Protein AF-A0A4Y9Q1I5-F1 (afdb_monomer_lite)

Sequence (150 aa):
MNIRKLAAGFIAMASVLVGGVVVAPPASAATVVRVLSSNSNINFNNPLATCSAPAGFTCTISKSYAATRTINVAFGVSRSFVSAQLGISSATTRSVTVSCSKVMPPNRSRLVAYPAGRQIFYTITSNGQTSGTLMAFEPEPASVACFLYA

Secondary structure (DSSP, 8-state):
-----------------------PPP-PPPPEEEEEEEEEEE-TTS--EEEE--TT-EEEEEEEEEEEPEE---TT--HHHHHHHTTS---SEEEEEEEEEEEPPTT--EEEEEEEEEEEEEEEEETTEE---EEEEEEEEEEEEEEEE-

Radius of gyration: 32.95 Å; chains: 1; bounding box: 47×34×131 Å

Structure (mmCIF, N/CA/C/O backbone):
data_AF-A0A4Y9Q1I5-F1
#
_entry.id   AF-A0A4Y9Q1I5-F1
#
loop_
_atom_site.group_PDB
_atom_site.id
_atom_site.type_symbol
_atom_site.label_atom_id
_atom_site.label_alt_id
_atom_site.label_comp_id
_atom_site.label_asym_id
_atom_site.label_entity_id
_atom_site.label_seq_id
_atom_site.pdbx_PDB_ins_code
_atom_site.Cartn_x
_atom_site.Cartn_y
_atom_site.Cartn_z
_atom_site.occupancy
_atom_site.B_iso_or_equiv
_atom_site.auth_seq_id
_atom_site.auth_comp_id
_atom_site.auth_asym_id
_atom_site.auth_atom_id
_atom_site.pdbx_PDB_model_num
ATOM 1 N N . MET A 1 1 ? -19.403 -22.066 102.709 1.00 35.66 1 MET A N 1
ATOM 2 C CA . MET A 1 1 ? -18.064 -22.684 102.653 1.00 35.66 1 MET A CA 1
ATOM 3 C C . MET A 1 1 ? -17.679 -22.850 101.182 1.00 35.66 1 MET A C 1
ATOM 5 O O . MET A 1 1 ? -18.295 -23.663 100.519 1.00 35.66 1 MET A O 1
ATOM 9 N N . ASN A 1 2 ? -16.750 -21.997 100.714 1.00 32.47 2 ASN A N 1
ATOM 10 C CA . ASN A 1 2 ? -15.808 -22.113 99.571 1.00 32.47 2 ASN A CA 1
ATOM 11 C C . ASN A 1 2 ? -16.352 -22.356 98.126 1.00 32.47 2 ASN A C 1
ATOM 13 O O . ASN A 1 2 ? -16.996 -23.362 97.886 1.00 32.47 2 ASN A O 1
ATOM 17 N N . ILE A 1 3 ? -16.244 -21.414 97.153 1.00 43.47 3 ILE A N 1
ATOM 18 C CA . ILE A 1 3 ? -15.065 -21.021 96.300 1.00 43.47 3 ILE A CA 1
ATOM 19 C C . ILE A 1 3 ? -14.731 -22.141 95.270 1.00 43.47 3 ILE A C 1
ATOM 21 O O . ILE A 1 3 ? -14.543 -23.261 95.708 1.00 43.47 3 ILE A O 1
ATOM 25 N N . ARG A 1 4 ? -14.567 -21.997 93.932 1.00 41.34 4 ARG A N 1
ATOM 26 C CA . ARG A 1 4 ? -14.409 -20.897 92.942 1.00 41.34 4 ARG A CA 1
ATOM 27 C C . ARG A 1 4 ? -14.557 -21.442 91.489 1.00 41.34 4 ARG A C 1
ATOM 29 O O . ARG A 1 4 ? -14.119 -22.549 91.221 1.00 41.34 4 ARG A O 1
ATOM 36 N N . LYS A 1 5 ? -15.058 -20.575 90.589 1.00 42.97 5 LYS A N 1
ATOM 37 C CA . LYS A 1 5 ? -14.653 -20.236 89.190 1.00 42.97 5 LYS A CA 1
ATOM 38 C C . LYS A 1 5 ? -14.069 -21.311 88.236 1.00 42.97 5 LYS A C 1
ATOM 40 O O . LYS A 1 5 ? -12.993 -21.822 88.510 1.00 42.97 5 LYS A O 1
ATOM 45 N N . LEU A 1 6 ? -14.580 -21.369 86.993 1.00 43.62 6 LEU A N 1
ATOM 46 C CA . LEU A 1 6 ? -13.999 -20.695 85.801 1.00 43.62 6 LEU A CA 1
ATOM 47 C C . LEU A 1 6 ? -14.889 -20.859 84.550 1.00 43.62 6 LEU A C 1
ATOM 49 O O . LEU A 1 6 ? -15.563 -21.866 84.377 1.00 43.62 6 LEU A O 1
ATOM 53 N N . ALA A 1 7 ? -14.888 -19.823 83.711 1.00 45.94 7 ALA A N 1
ATOM 54 C CA . ALA A 1 7 ? -15.701 -19.635 82.513 1.00 45.94 7 ALA A CA 1
ATOM 55 C C . ALA A 1 7 ? -14.835 -19.627 81.242 1.00 45.94 7 ALA A C 1
ATOM 57 O O . ALA A 1 7 ? -13.687 -19.197 81.305 1.00 45.94 7 ALA A O 1
ATOM 58 N N . ALA A 1 8 ? -15.424 -20.022 80.110 1.00 42.19 8 ALA A N 1
ATOM 59 C CA . ALA A 1 8 ? -15.148 -19.601 78.724 1.00 42.19 8 ALA A CA 1
ATOM 60 C C . ALA A 1 8 ? -16.160 -20.385 77.857 1.00 42.19 8 ALA A C 1
ATOM 62 O O . ALA A 1 8 ? -16.237 -21.596 77.993 1.00 42.19 8 ALA A O 1
ATOM 63 N N . GLY A 1 9 ? -17.064 -19.827 77.055 1.00 36.81 9 GLY A N 1
ATOM 64 C CA . GLY A 1 9 ? -17.007 -18.635 76.220 1.00 36.81 9 GLY A CA 1
ATOM 65 C C . GLY A 1 9 ? -17.084 -19.111 74.765 1.00 36.81 9 GLY A C 1
ATOM 66 O O . GLY A 1 9 ? -16.199 -19.846 74.359 1.00 36.81 9 GLY A O 1
ATOM 67 N N . PHE A 1 10 ? -18.148 -18.774 74.026 1.00 38.12 10 PHE A N 1
ATOM 68 C CA . PHE A 1 10 ? -18.110 -18.252 72.648 1.00 38.12 10 PHE A CA 1
ATOM 69 C C . PHE A 1 10 ? -19.535 -18.059 72.098 1.00 38.12 10 PHE A C 1
ATOM 71 O O . PHE A 1 10 ? -20.370 -18.959 72.105 1.00 38.12 10 PHE A O 1
ATOM 78 N N . ILE A 1 11 ? -19.788 -16.829 71.657 1.00 48.28 11 ILE A N 1
ATOM 79 C CA . ILE A 1 11 ? -21.019 -16.302 71.066 1.00 48.28 11 ILE A CA 1
ATOM 80 C C . ILE A 1 11 ? -21.037 -16.695 69.583 1.00 48.28 11 ILE A C 1
ATOM 82 O O . ILE A 1 11 ? -20.083 -16.383 68.873 1.00 48.28 11 ILE A O 1
ATOM 86 N N . ALA A 1 12 ? -22.109 -17.326 69.098 1.00 43.34 12 ALA A N 1
ATOM 87 C CA . ALA A 1 12 ? -22.346 -17.489 67.663 1.00 43.34 12 ALA A CA 1
ATOM 88 C C . ALA A 1 12 ? -23.353 -16.431 67.190 1.00 43.34 12 ALA A C 1
ATOM 90 O O . ALA A 1 12 ? -24.503 -16.395 67.625 1.00 43.34 12 ALA A O 1
ATOM 91 N N . MET A 1 13 ? -22.850 -15.533 66.345 1.00 43.03 13 MET A N 1
ATOM 92 C CA . MET A 1 13 ? -23.523 -14.362 65.795 1.00 43.03 13 MET A CA 1
ATOM 93 C C . MET A 1 13 ? -24.628 -14.710 64.791 1.00 43.03 13 MET A C 1
ATOM 95 O O . MET A 1 13 ? -24.510 -15.635 63.987 1.00 43.03 13 MET A O 1
ATOM 99 N N . ALA A 1 14 ? -25.661 -13.869 64.794 1.00 47.94 14 ALA A N 1
ATOM 100 C CA . ALA A 1 14 ? -26.652 -13.733 63.737 1.00 47.94 14 ALA A CA 1
ATOM 101 C C . ALA A 1 14 ? -25.992 -13.385 62.390 1.00 47.94 14 ALA A C 1
ATOM 103 O O . ALA A 1 14 ? -25.153 -12.489 62.321 1.00 47.94 14 ALA A O 1
ATOM 104 N N . SER A 1 15 ? -26.408 -14.053 61.313 1.00 43.50 15 SER A N 1
ATOM 105 C CA . SER A 1 15 ? -26.045 -13.684 59.940 1.00 43.50 15 SER A CA 1
ATOM 106 C C . SER A 1 15 ? -27.259 -13.071 59.247 1.00 43.50 15 SER A C 1
ATOM 108 O O . SER A 1 15 ? -28.218 -13.761 58.910 1.00 43.50 15 SER A O 1
ATOM 110 N N . VAL A 1 16 ? -27.218 -11.750 59.086 1.00 45.97 16 VAL A N 1
ATOM 111 C CA . VAL A 1 16 ? -28.155 -10.954 58.288 1.00 45.97 16 VAL A CA 1
ATOM 112 C C . VAL A 1 16 ? -27.847 -11.193 56.808 1.00 45.97 16 VAL A C 1
ATOM 114 O O . VAL A 1 16 ? -26.727 -10.961 56.358 1.00 45.97 16 VAL A O 1
ATOM 117 N N . LEU A 1 17 ? -28.843 -11.651 56.049 1.00 44.62 17 LEU A N 1
ATOM 118 C CA . LEU A 1 17 ? -28.807 -11.720 54.587 1.00 44.62 17 LEU A CA 1
ATOM 119 C C . LEU A 1 17 ? -28.827 -10.294 54.016 1.00 44.62 17 LEU A C 1
ATOM 121 O O . LEU A 1 17 ? -29.887 -9.713 53.793 1.00 44.62 17 LEU A O 1
ATOM 125 N N . VAL A 1 18 ? -27.647 -9.719 53.791 1.00 49.28 18 VAL A N 1
ATOM 126 C CA . VAL A 1 18 ? -27.493 -8.519 52.964 1.00 49.28 18 VAL A CA 1
ATOM 127 C C . VAL A 1 18 ? -27.523 -8.973 51.506 1.00 49.28 18 VAL A C 1
ATOM 129 O O . VAL A 1 18 ? -26.563 -9.558 51.006 1.00 49.28 18 VAL A O 1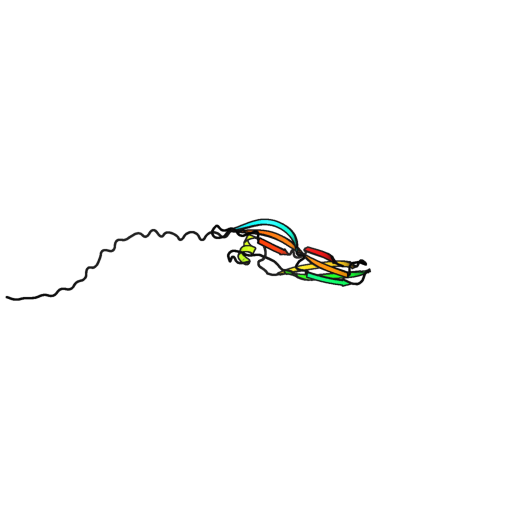
ATOM 132 N N . GLY A 1 19 ? -28.650 -8.735 50.833 1.00 44.97 19 GLY A N 1
ATOM 133 C CA . GLY A 1 19 ? -28.763 -8.857 49.382 1.00 44.97 19 GLY A CA 1
ATOM 134 C C . GLY A 1 19 ? -27.810 -7.870 48.715 1.00 44.97 19 GLY A C 1
ATOM 135 O O . GLY A 1 19 ? -28.103 -6.680 48.620 1.00 44.97 19 GLY A O 1
ATOM 136 N N . GLY A 1 20 ? -26.643 -8.360 48.300 1.00 49.00 20 GLY A N 1
ATOM 137 C CA . GLY A 1 20 ? -25.674 -7.584 47.544 1.00 49.00 20 GLY A CA 1
ATOM 138 C C . GLY A 1 20 ? -26.269 -7.172 46.203 1.00 49.00 20 GLY A C 1
ATOM 139 O O . GLY A 1 20 ? -26.587 -8.017 45.368 1.00 49.00 20 GLY A O 1
ATOM 140 N N . VAL A 1 21 ? -26.402 -5.866 45.985 1.00 48.00 21 VAL A N 1
ATOM 141 C CA . VAL A 1 21 ? -26.557 -5.314 44.640 1.00 48.00 21 VAL A CA 1
ATOM 142 C C . VAL A 1 21 ? -25.261 -5.632 43.903 1.00 48.00 21 VAL A C 1
ATOM 144 O O . VAL A 1 21 ? -24.207 -5.077 44.212 1.00 48.00 21 VAL A O 1
ATOM 147 N N . VAL A 1 22 ? -25.320 -6.566 42.958 1.00 53.91 22 VAL A N 1
ATOM 148 C CA . VAL A 1 22 ? -24.216 -6.829 42.037 1.00 53.91 22 VAL A CA 1
ATOM 149 C C . VAL A 1 22 ? -24.148 -5.626 41.102 1.00 53.91 22 VAL A C 1
ATOM 151 O O . VAL A 1 22 ? -24.875 -5.549 40.115 1.00 53.91 22 VAL A O 1
ATOM 154 N N . VAL A 1 23 ? -23.336 -4.628 41.451 1.00 55.84 23 VAL A N 1
ATOM 155 C CA . VAL A 1 23 ? -23.049 -3.513 40.548 1.00 55.84 23 VAL A CA 1
ATOM 156 C C . VAL A 1 23 ? -22.243 -4.106 39.398 1.00 55.84 23 VAL A C 1
ATOM 158 O O . VAL A 1 23 ? -21.093 -4.506 39.581 1.00 55.84 23 VAL A O 1
ATOM 161 N N . ALA A 1 24 ? -22.874 -4.247 38.231 1.00 55.22 24 ALA A N 1
ATOM 162 C CA . ALA A 1 24 ? -22.184 -4.671 37.024 1.00 55.22 24 ALA A CA 1
ATOM 163 C C . ALA A 1 24 ? -20.984 -3.732 36.791 1.00 55.22 24 ALA A C 1
ATOM 165 O O . ALA A 1 24 ? -21.145 -2.512 36.911 1.00 55.22 24 ALA A O 1
ATOM 166 N N . PRO A 1 25 ? -19.783 -4.260 36.496 1.00 54.75 25 PRO A N 1
ATOM 167 C CA . PRO A 1 25 ? -18.638 -3.415 36.188 1.00 54.75 25 PRO A CA 1
ATOM 168 C C . PRO A 1 25 ? -18.983 -2.480 35.016 1.00 54.75 25 PRO A C 1
ATOM 170 O O . PRO A 1 25 ? -19.733 -2.887 34.120 1.00 54.75 25 PRO A O 1
ATOM 173 N N . PRO A 1 26 ? -18.478 -1.230 35.012 1.00 56.31 26 PRO A N 1
ATOM 174 C CA . PRO A 1 26 ? -18.766 -0.282 33.946 1.00 56.31 26 PRO A CA 1
ATOM 175 C C . PRO A 1 26 ? -18.386 -0.912 32.608 1.00 56.31 26 PRO A C 1
ATOM 177 O O . PRO A 1 26 ? -17.300 -1.480 32.477 1.00 56.31 26 PRO A O 1
ATOM 180 N N . ALA A 1 27 ? -19.303 -0.834 31.640 1.00 58.31 27 ALA A N 1
ATOM 181 C CA . ALA A 1 27 ? -19.065 -1.275 30.276 1.00 58.31 27 ALA A CA 1
ATOM 182 C C . ALA A 1 27 ? -17.701 -0.739 29.826 1.00 58.31 27 ALA A C 1
ATOM 184 O O . ALA A 1 27 ? -17.474 0.473 29.837 1.00 58.31 27 ALA A O 1
ATOM 185 N N . SER A 1 28 ? -16.782 -1.649 29.497 1.00 56.53 28 SER A N 1
ATOM 186 C CA . SER A 1 28 ? -15.491 -1.306 28.915 1.00 56.53 28 SER A CA 1
ATOM 187 C C . SER A 1 28 ? -15.746 -0.334 27.771 1.00 56.53 28 SER A C 1
ATOM 189 O O . SER A 1 28 ? -16.562 -0.611 26.889 1.00 56.53 28 SER A O 1
ATOM 191 N N . ALA A 1 29 ? -15.135 0.850 27.831 1.00 64.25 29 ALA A N 1
ATOM 192 C CA . ALA A 1 29 ? -15.473 1.900 26.889 1.00 64.25 29 ALA A CA 1
ATOM 193 C C . ALA A 1 29 ? -15.244 1.385 25.463 1.00 64.25 29 ALA A C 1
ATOM 195 O O . ALA A 1 29 ? -14.157 0.912 25.118 1.00 64.25 29 ALA A O 1
ATOM 196 N N . ALA A 1 30 ? -16.300 1.430 24.655 1.00 78.50 30 ALA A N 1
ATOM 197 C CA . ALA A 1 30 ? -16.286 0.855 23.323 1.00 78.50 30 ALA A CA 1
ATOM 198 C C . ALA A 1 30 ? -15.156 1.473 22.487 1.00 78.50 30 ALA A C 1
ATOM 200 O O . ALA A 1 30 ? -14.982 2.693 22.463 1.00 78.50 30 ALA A O 1
ATOM 201 N N . THR A 1 31 ? -14.389 0.626 21.794 1.00 88.75 31 THR A N 1
ATOM 202 C CA . THR A 1 31 ? -13.437 1.100 20.787 1.00 88.75 31 THR A CA 1
ATOM 203 C C . THR A 1 31 ? -14.156 1.221 19.450 1.00 88.75 31 THR A C 1
ATOM 205 O O . THR A 1 31 ? -14.691 0.238 18.942 1.00 88.75 31 THR A O 1
ATOM 208 N N . VAL A 1 32 ? -14.168 2.423 18.882 1.00 90.75 32 VAL A N 1
ATOM 209 C CA . VAL A 1 32 ? -14.873 2.745 17.637 1.00 90.75 32 VAL A CA 1
ATOM 210 C C . VAL A 1 32 ? -13.867 3.192 16.586 1.00 90.75 32 VAL A C 1
ATOM 212 O O . VAL A 1 32 ? -12.976 3.989 16.872 1.00 90.75 32 VAL A O 1
ATOM 215 N N . VAL A 1 33 ? -14.017 2.699 15.358 1.00 95.69 33 VAL A N 1
ATOM 216 C CA . VAL A 1 33 ? -13.252 3.163 14.195 1.00 95.69 33 VAL A CA 1
ATOM 217 C C . VAL A 1 33 ? -14.182 3.982 13.314 1.00 95.69 33 VAL A C 1
ATOM 219 O O . VAL A 1 33 ? -15.228 3.491 12.894 1.00 95.69 33 VAL A O 1
ATOM 222 N N . ARG A 1 34 ? -13.810 5.229 13.020 1.00 96.06 34 ARG A N 1
ATOM 223 C CA . ARG A 1 34 ? -14.600 6.120 12.166 1.00 96.06 34 ARG A CA 1
ATOM 224 C C . ARG A 1 34 ? -13.838 6.442 10.893 1.00 96.06 34 ARG A C 1
ATOM 226 O O . ARG A 1 34 ? -12.804 7.104 10.940 1.00 96.06 34 ARG A O 1
ATOM 233 N N . VAL A 1 35 ? -14.376 6.023 9.751 1.00 97.00 35 VAL A N 1
ATOM 234 C CA . VAL A 1 35 ? -13.844 6.407 8.438 1.00 97.00 35 VAL A CA 1
ATOM 235 C C . VAL A 1 35 ? -14.113 7.893 8.202 1.00 97.00 35 VAL A C 1
ATOM 237 O O . VAL A 1 35 ? -15.231 8.370 8.385 1.00 97.00 35 VAL A O 1
ATOM 240 N N . LEU A 1 36 ? -13.072 8.626 7.816 1.00 96.88 36 LEU A N 1
ATOM 241 C CA . LEU A 1 36 ? -13.160 10.031 7.424 1.00 96.88 36 LEU A CA 1
ATOM 242 C C . LEU A 1 36 ? -13.301 10.160 5.910 1.00 96.88 36 LEU A C 1
ATOM 244 O O . LEU A 1 36 ? -14.152 10.895 5.423 1.00 96.88 36 LEU A O 1
ATOM 248 N N . SER A 1 37 ? -12.457 9.444 5.169 1.00 96.44 37 SER A N 1
ATOM 249 C CA . SER A 1 37 ? -12.483 9.425 3.712 1.00 96.44 37 SER A CA 1
ATOM 250 C C . SER A 1 37 ? -11.841 8.154 3.172 1.00 96.44 37 SER A C 1
ATOM 252 O O . SER A 1 37 ? -11.029 7.500 3.835 1.00 96.44 37 SER A O 1
ATOM 254 N N . SER A 1 38 ? -12.213 7.800 1.948 1.00 96.50 38 SER A N 1
ATOM 255 C CA . SER A 1 38 ? -11.630 6.681 1.228 1.00 96.50 38 SER A CA 1
ATOM 256 C C . SER A 1 38 ? -11.513 7.039 -0.243 1.00 96.50 38 SER A C 1
ATOM 258 O O . SER A 1 38 ? -12.510 7.388 -0.865 1.00 96.50 38 SER A O 1
ATOM 260 N N . ASN A 1 39 ? -10.296 6.978 -0.779 1.00 95.94 39 ASN A N 1
ATOM 261 C CA . ASN A 1 39 ? -10.001 7.380 -2.150 1.00 95.94 39 ASN A CA 1
ATOM 262 C C . ASN A 1 39 ? -9.032 6.394 -2.800 1.00 95.94 39 ASN A C 1
ATOM 264 O O . ASN A 1 39 ? -8.207 5.781 -2.119 1.00 95.94 39 ASN A O 1
ATOM 268 N N . SER A 1 40 ? -9.087 6.285 -4.123 1.00 95.00 40 SER A N 1
ATOM 269 C CA . SER A 1 40 ? -8.049 5.591 -4.882 1.00 95.00 40 SER A CA 1
ATOM 270 C C . SER A 1 40 ? -6.753 6.401 -4.842 1.00 95.00 40 SER A C 1
ATOM 272 O O . SER A 1 40 ? -6.769 7.607 -5.082 1.00 95.00 40 SER A O 1
ATOM 274 N N . ASN A 1 41 ? -5.629 5.757 -4.531 1.00 96.31 41 ASN A N 1
ATOM 275 C CA . ASN A 1 41 ? -4.315 6.392 -4.525 1.00 96.31 41 ASN A CA 1
ATOM 276 C C . ASN A 1 41 ? -3.218 5.440 -5.023 1.00 96.31 41 ASN A C 1
ATOM 278 O O . ASN A 1 41 ? -3.372 4.217 -5.024 1.00 96.31 41 AS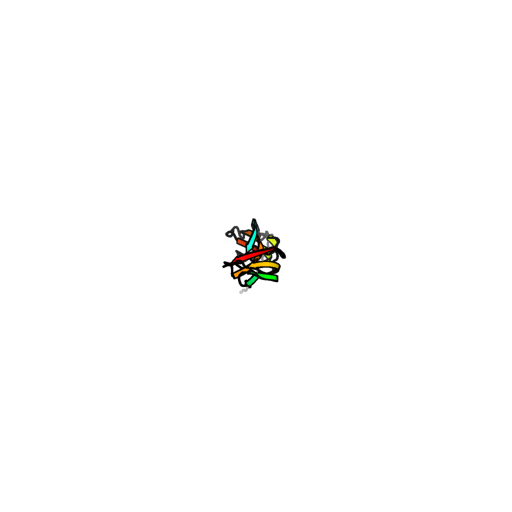N A O 1
ATOM 282 N N . ILE A 1 42 ? -2.089 6.024 -5.418 1.00 95.94 42 ILE A N 1
ATOM 283 C CA . ILE A 1 42 ? -0.863 5.335 -5.807 1.00 95.94 42 ILE A CA 1
ATOM 284 C C . ILE A 1 42 ? 0.138 5.457 -4.659 1.00 95.94 42 ILE A C 1
ATOM 286 O O . ILE A 1 42 ? 0.429 6.553 -4.180 1.00 95.94 42 ILE A O 1
ATOM 290 N N . ASN A 1 43 ? 0.705 4.333 -4.229 1.00 94.31 43 ASN A N 1
ATOM 291 C CA . ASN A 1 43 ? 1.717 4.331 -3.180 1.00 94.31 43 ASN A CA 1
ATOM 292 C C . ASN A 1 43 ? 3.122 4.454 -3.788 1.00 94.31 43 ASN A C 1
ATOM 294 O O . ASN A 1 43 ? 3.826 3.465 -3.991 1.00 94.31 43 ASN A O 1
ATOM 298 N N . PHE A 1 44 ? 3.535 5.696 -4.048 1.00 93.62 44 PHE A N 1
ATOM 299 C CA . PHE A 1 44 ? 4.856 6.027 -4.598 1.00 93.62 44 PHE A CA 1
ATOM 300 C C . PHE A 1 44 ? 6.037 5.661 -3.684 1.00 93.62 44 PHE A C 1
ATOM 302 O O . PHE A 1 44 ? 7.176 5.612 -4.141 1.00 93.62 44 PHE A O 1
ATOM 309 N N . ASN A 1 45 ? 5.783 5.374 -2.405 1.00 92.94 45 ASN A N 1
ATOM 310 C CA . ASN A 1 45 ? 6.827 5.006 -1.448 1.00 92.94 45 ASN A CA 1
ATOM 311 C C . ASN A 1 45 ? 7.192 3.515 -1.507 1.00 92.94 45 ASN A C 1
ATOM 313 O O . ASN A 1 45 ? 8.162 3.102 -0.882 1.00 92.94 45 ASN A O 1
ATOM 317 N N . ASN A 1 46 ? 6.417 2.698 -2.228 1.00 91.94 46 ASN A N 1
ATOM 318 C CA . ASN A 1 46 ? 6.615 1.252 -2.306 1.00 91.94 46 ASN A CA 1
ATOM 319 C C . ASN A 1 46 ? 6.623 0.796 -3.774 1.00 91.94 46 ASN A C 1
ATOM 321 O O . ASN A 1 46 ? 5.620 0.257 -4.240 1.00 91.94 46 ASN A O 1
ATOM 325 N N . PRO A 1 47 ? 7.711 1.032 -4.532 1.00 93.62 47 PRO A N 1
ATOM 326 C CA . PRO A 1 47 ? 7.819 0.528 -5.898 1.00 93.62 47 PRO A CA 1
ATOM 327 C C . PRO A 1 47 ? 7.754 -1.006 -5.911 1.00 93.62 47 PRO A C 1
ATOM 329 O O . PRO A 1 47 ? 8.428 -1.668 -5.127 1.00 93.62 47 PRO A O 1
ATOM 332 N N . LEU A 1 48 ? 6.948 -1.571 -6.812 1.00 93.62 48 LEU A N 1
ATOM 333 C CA . LEU A 1 48 ? 6.830 -3.023 -7.002 1.00 93.62 48 LEU A CA 1
ATOM 334 C C . LEU A 1 48 ? 7.984 -3.568 -7.832 1.00 93.62 48 LEU A C 1
ATOM 336 O O . LEU A 1 48 ? 8.518 -4.639 -7.558 1.00 93.62 48 LEU A O 1
ATOM 340 N N . ALA A 1 49 ? 8.319 -2.839 -8.892 1.00 93.56 49 ALA A N 1
ATOM 341 C CA . ALA A 1 49 ? 9.294 -3.260 -9.872 1.00 93.56 49 ALA A CA 1
ATOM 342 C C . ALA A 1 49 ? 9.813 -2.068 -10.659 1.00 93.56 49 ALA A C 1
ATOM 344 O O . ALA A 1 49 ? 9.137 -1.050 -10.825 1.00 93.56 49 ALA A O 1
ATOM 345 N N . THR A 1 50 ? 11.003 -2.262 -11.198 1.00 93.94 50 THR A N 1
ATOM 346 C CA . THR A 1 50 ? 11.724 -1.275 -11.978 1.00 93.94 50 THR A CA 1
ATOM 347 C C . THR A 1 50 ? 12.315 -1.971 -13.189 1.00 93.94 50 THR A C 1
ATOM 349 O O . THR A 1 50 ? 12.810 -3.092 -13.083 1.00 93.94 50 THR A O 1
ATOM 352 N N . CYS A 1 51 ? 12.292 -1.304 -14.332 1.00 92.75 51 CYS A N 1
ATOM 353 C CA . CYS A 1 51 ? 13.018 -1.724 -15.516 1.00 92.75 51 CYS A CA 1
ATOM 354 C C . CYS A 1 51 ? 13.712 -0.502 -16.127 1.00 92.75 51 CYS A C 1
ATOM 356 O O . CYS A 1 51 ? 13.187 0.610 -16.069 1.00 92.75 51 CYS A O 1
ATOM 358 N N . SER A 1 52 ? 14.902 -0.707 -16.683 1.00 92.69 52 SER A N 1
ATOM 359 C CA . SER A 1 52 ? 15.705 0.345 -17.303 1.00 92.69 52 SER A CA 1
ATOM 360 C C . SER A 1 52 ? 16.150 -0.102 -18.686 1.00 92.69 52 SER A C 1
ATOM 362 O O . SER A 1 52 ? 16.505 -1.267 -18.867 1.00 92.69 52 SER A O 1
ATOM 364 N N . ALA A 1 53 ? 16.137 0.810 -19.653 1.00 91.19 53 ALA A N 1
ATOM 365 C CA . ALA A 1 53 ? 16.607 0.542 -21.007 1.00 91.19 53 ALA A CA 1
ATOM 366 C C . ALA A 1 53 ? 17.101 1.837 -21.682 1.00 91.19 53 ALA A C 1
ATOM 368 O O . ALA A 1 53 ? 16.678 2.925 -21.280 1.00 91.19 53 ALA A O 1
ATOM 369 N N . PRO A 1 54 ? 17.982 1.752 -22.698 1.00 90.62 54 PRO A N 1
ATOM 370 C CA . PRO A 1 54 ? 18.382 2.917 -23.482 1.00 90.62 54 PRO A CA 1
ATOM 371 C C . PRO A 1 54 ? 17.206 3.513 -24.264 1.00 90.62 54 PRO A C 1
ATOM 373 O O . PRO A 1 54 ? 16.192 2.852 -24.503 1.00 90.62 54 PRO A O 1
ATOM 376 N N . ALA A 1 55 ? 17.367 4.754 -24.721 1.00 92.38 55 ALA A N 1
ATOM 377 C CA . ALA A 1 55 ? 16.385 5.418 -25.570 1.00 92.38 55 ALA A CA 1
ATOM 378 C C . ALA A 1 55 ? 16.067 4.587 -26.826 1.00 92.38 55 ALA A C 1
ATOM 380 O O . ALA A 1 55 ? 16.963 4.039 -27.465 1.00 92.38 55 ALA A O 1
ATOM 381 N N . GLY A 1 56 ? 14.783 4.491 -27.172 1.00 89.94 56 GLY A N 1
ATOM 382 C CA . GLY A 1 56 ? 14.296 3.702 -28.307 1.00 89.94 56 GLY A CA 1
ATOM 383 C C . GLY A 1 56 ? 14.043 2.221 -28.001 1.00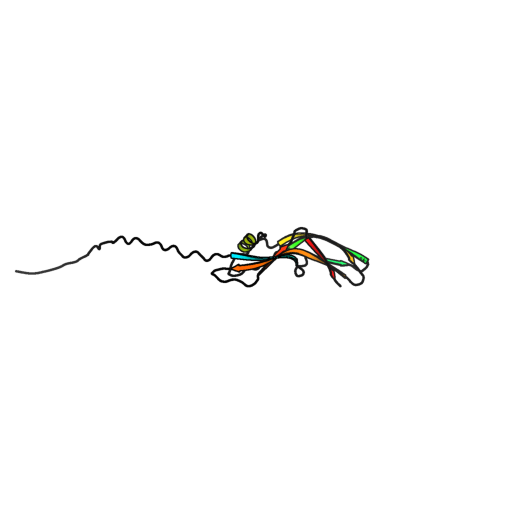 89.94 56 GLY A C 1
ATOM 384 O O . GLY A 1 56 ? 13.383 1.554 -28.794 1.00 89.94 56 GLY A O 1
ATOM 385 N N . PHE A 1 57 ? 14.478 1.705 -26.847 1.00 93.25 57 PHE A N 1
ATOM 386 C CA . PHE A 1 57 ? 14.191 0.328 -26.436 1.00 93.25 57 PHE A CA 1
ATOM 387 C C . PHE A 1 57 ? 12.881 0.231 -25.651 1.00 93.25 57 PHE A C 1
ATOM 389 O O . PHE A 1 57 ? 12.485 1.152 -24.933 1.00 93.25 57 PHE A O 1
ATOM 396 N N . THR A 1 58 ? 12.210 -0.916 -25.765 1.00 94.00 58 THR A N 1
ATOM 397 C CA . THR A 1 58 ? 11.013 -1.218 -24.972 1.00 94.00 58 THR A CA 1
ATOM 398 C C . THR A 1 58 ? 11.407 -1.851 -23.648 1.00 94.00 58 THR A C 1
ATOM 400 O O . THR A 1 58 ? 12.144 -2.831 -23.602 1.00 94.00 58 THR A O 1
ATOM 403 N N . CYS A 1 59 ? 10.868 -1.304 -22.569 1.00 92.31 59 CYS A N 1
ATOM 404 C CA . CYS A 1 59 ? 11.036 -1.792 -21.216 1.00 92.31 59 CYS A CA 1
ATOM 405 C C . CYS A 1 59 ? 9.696 -2.339 -20.719 1.00 92.31 59 CYS A C 1
ATOM 407 O O . CYS A 1 59 ? 8.684 -1.632 -20.743 1.00 92.31 59 CYS A O 1
ATOM 409 N N . THR A 1 60 ? 9.694 -3.606 -20.295 1.00 93.38 60 THR A N 1
ATOM 410 C CA . THR A 1 60 ? 8.484 -4.356 -19.937 1.00 93.38 60 THR A CA 1
ATOM 411 C C . THR A 1 60 ? 8.598 -4.937 -18.530 1.00 93.38 60 THR A C 1
ATOM 413 O O . THR A 1 60 ? 9.580 -5.588 -18.185 1.00 93.38 60 THR A O 1
ATOM 416 N N . ILE A 1 61 ? 7.555 -4.727 -17.731 1.00 91.75 61 ILE A N 1
ATOM 417 C CA . ILE A 1 61 ? 7.341 -5.266 -16.391 1.00 91.75 61 ILE A CA 1
ATOM 418 C C . ILE A 1 61 ? 6.029 -6.055 -16.448 1.00 91.75 61 ILE A C 1
ATOM 420 O O . ILE A 1 61 ? 4.959 -5.456 -16.541 1.00 91.75 61 ILE A O 1
ATOM 424 N N . SER A 1 62 ? 6.092 -7.385 -16.428 1.00 88.31 62 SER A N 1
ATOM 425 C CA . SER A 1 62 ? 4.916 -8.246 -16.641 1.00 88.31 62 SER A CA 1
ATOM 426 C C . SER A 1 62 ? 4.921 -9.483 -15.737 1.00 88.31 62 SER A C 1
ATOM 428 O O . SER A 1 62 ? 5.203 -10.589 -16.193 1.00 88.31 62 SER A O 1
ATOM 430 N N . LYS A 1 63 ? 4.650 -9.300 -14.434 1.00 89.62 63 LYS A N 1
ATOM 431 C CA . LYS A 1 63 ? 4.585 -10.376 -13.416 1.00 89.62 63 LYS A CA 1
ATOM 432 C C . LYS A 1 63 ? 3.689 -10.000 -12.228 1.00 89.62 63 LYS A C 1
ATOM 434 O O . LYS A 1 63 ? 3.283 -8.851 -12.080 1.00 89.62 63 LYS A O 1
ATOM 439 N N . SER A 1 64 ? 3.401 -10.977 -11.366 1.00 89.31 64 SER A N 1
ATOM 440 C CA . SER A 1 64 ? 2.802 -10.740 -10.046 1.00 89.31 64 SER A CA 1
ATOM 441 C C . SER A 1 64 ? 3.861 -10.317 -9.025 1.00 89.31 64 SER A C 1
ATOM 443 O O . SER A 1 64 ? 4.920 -10.937 -8.947 1.00 89.31 64 SER A O 1
ATOM 445 N N . TYR A 1 65 ? 3.557 -9.296 -8.226 1.00 91.56 65 TYR A N 1
ATOM 446 C CA . TYR A 1 65 ? 4.416 -8.756 -7.170 1.00 91.56 65 TYR A CA 1
ATOM 447 C C . TYR A 1 65 ? 3.653 -8.644 -5.849 1.00 91.56 65 TYR A C 1
ATOM 449 O O . TYR A 1 65 ? 2.435 -8.485 -5.836 1.00 91.56 65 TYR A O 1
ATOM 457 N N . ALA A 1 66 ? 4.368 -8.699 -4.725 1.00 92.38 66 ALA A N 1
ATOM 458 C CA . ALA A 1 66 ? 3.782 -8.483 -3.407 1.00 92.38 66 ALA A CA 1
ATOM 459 C C . ALA A 1 66 ? 3.753 -6.981 -3.075 1.00 92.38 66 ALA A C 1
ATOM 461 O O . ALA A 1 66 ? 4.794 -6.367 -2.866 1.00 92.38 66 ALA A O 1
ATOM 462 N N . ALA A 1 67 ? 2.561 -6.394 -3.008 1.00 94.31 67 ALA A N 1
ATOM 463 C CA . ALA A 1 67 ? 2.345 -5.020 -2.573 1.00 94.31 67 ALA A CA 1
ATOM 464 C C . ALA A 1 67 ? 2.056 -4.958 -1.068 1.00 94.31 67 ALA A C 1
ATOM 466 O O . ALA A 1 67 ? 1.230 -5.718 -0.557 1.00 94.31 67 ALA A O 1
ATOM 467 N N . THR A 1 68 ? 2.698 -4.031 -0.359 1.00 94.00 68 THR A N 1
ATOM 468 C CA . THR A 1 68 ? 2.530 -3.855 1.090 1.00 94.00 68 THR A CA 1
ATOM 469 C C . THR A 1 68 ? 1.203 -3.179 1.433 1.00 94.00 68 THR A C 1
ATOM 471 O O . THR A 1 68 ? 0.830 -2.165 0.843 1.00 94.00 68 THR A O 1
ATOM 474 N N . ARG A 1 69 ? 0.511 -3.724 2.437 1.00 94.25 69 ARG A N 1
ATOM 475 C CA . ARG A 1 69 ? -0.671 -3.137 3.073 1.00 94.25 69 ARG A CA 1
ATOM 476 C C . ARG A 1 69 ? -0.280 -2.381 4.331 1.00 94.25 69 ARG A C 1
ATOM 478 O O . ARG A 1 69 ? 0.237 -2.975 5.283 1.00 94.25 69 ARG A O 1
ATOM 485 N N . THR A 1 70 ? -0.644 -1.112 4.403 1.00 95.00 70 THR A N 1
ATOM 486 C CA . THR A 1 70 ? -0.401 -0.284 5.591 1.00 95.00 70 THR A CA 1
ATOM 487 C C . THR A 1 70 ? -1.687 -0.160 6.391 1.00 95.00 70 THR A C 1
ATOM 489 O O . THR A 1 70 ? -2.740 0.058 5.807 1.00 95.00 70 THR A O 1
ATOM 492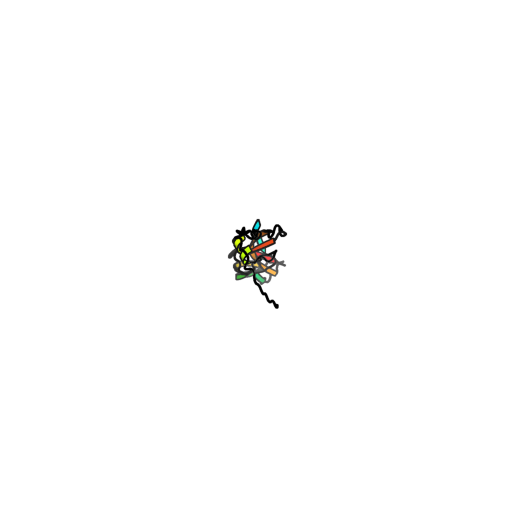 N N . ILE A 1 71 ? -1.621 -0.314 7.713 1.00 95.62 71 ILE A N 1
ATOM 493 C CA . ILE A 1 71 ? -2.740 -0.068 8.633 1.00 95.62 71 ILE A CA 1
ATOM 494 C C . ILE A 1 71 ? -2.127 0.505 9.907 1.00 95.62 71 ILE A C 1
ATOM 496 O O . ILE A 1 71 ? -1.477 -0.229 10.654 1.00 95.62 71 ILE A O 1
ATOM 500 N N . ASN A 1 72 ? -2.298 1.805 10.129 1.00 96.06 72 ASN A N 1
ATOM 501 C CA . ASN A 1 72 ? -1.781 2.464 11.325 1.00 96.06 72 ASN A CA 1
ATOM 502 C C . ASN A 1 72 ? -2.725 2.239 12.510 1.00 96.06 72 ASN A C 1
ATOM 504 O O . ASN A 1 72 ? -3.917 2.487 12.415 1.00 96.06 72 ASN A O 1
ATOM 508 N N . VAL A 1 73 ? -2.200 1.810 13.650 1.00 94.38 73 VAL A N 1
ATOM 509 C CA . VAL A 1 73 ? -3.001 1.566 14.858 1.00 94.38 73 VAL A CA 1
ATOM 510 C C . VAL A 1 73 ? -2.691 2.602 15.939 1.00 94.38 73 VAL A C 1
ATOM 512 O O . VAL A 1 73 ? -1.631 3.223 15.924 1.00 94.38 73 VAL A O 1
ATOM 515 N N . ALA A 1 74 ? -3.613 2.787 16.882 1.00 92.00 74 ALA A N 1
ATOM 516 C CA . ALA A 1 74 ? -3.456 3.653 18.053 1.00 92.00 74 ALA A CA 1
ATOM 517 C C . ALA A 1 74 ? -4.046 2.968 19.294 1.00 92.00 74 ALA A C 1
ATOM 519 O O . ALA A 1 74 ? -4.725 1.959 19.161 1.00 92.00 74 ALA A O 1
ATOM 520 N N . PHE A 1 75 ? -3.789 3.483 20.500 1.00 93.06 75 PHE A N 1
ATOM 521 C CA . PHE A 1 75 ? -4.403 2.996 21.754 1.00 93.06 75 PHE A CA 1
ATOM 522 C C . PHE A 1 75 ? -4.307 1.474 21.998 1.00 93.06 75 PHE A C 1
ATOM 524 O O . PHE A 1 75 ? -5.170 0.889 22.645 1.00 93.06 75 PHE A O 1
ATOM 531 N N . GLY A 1 76 ? -3.277 0.818 21.454 1.00 90.38 76 GLY A N 1
ATOM 532 C CA . GLY A 1 76 ? -3.071 -0.625 21.604 1.00 90.38 76 GLY A CA 1
ATOM 533 C C . GLY A 1 76 ? -4.059 -1.518 20.842 1.00 90.38 76 GLY A C 1
ATOM 534 O O . GLY A 1 76 ? -4.016 -2.732 21.034 1.00 90.38 76 GLY A O 1
ATOM 535 N N . VAL A 1 77 ? -4.927 -0.977 19.971 1.00 92.12 77 VAL A N 1
ATOM 536 C CA . VAL A 1 77 ? -5.808 -1.833 19.155 1.00 92.12 77 VAL A CA 1
ATOM 537 C C . VAL A 1 77 ? -5.008 -2.612 18.118 1.00 92.12 77 VAL A C 1
ATOM 539 O O . VAL A 1 77 ? -4.052 -2.114 17.523 1.00 92.12 77 VAL A O 1
ATOM 542 N N . SER A 1 78 ? -5.421 -3.853 17.875 1.00 93.56 78 SER A N 1
ATOM 543 C CA . SER A 1 78 ? -4.747 -4.727 16.925 1.00 93.56 78 SER A CA 1
ATOM 544 C C . SER A 1 78 ? -5.043 -4.338 15.474 1.00 93.56 78 SER A C 1
ATOM 546 O O . SER A 1 78 ? -6.120 -3.844 15.127 1.00 93.56 78 SER A O 1
ATOM 548 N N . ARG A 1 79 ? -4.098 -4.654 14.582 1.00 93.62 79 ARG A N 1
ATOM 549 C CA . ARG A 1 79 ? -4.282 -4.517 13.130 1.00 93.62 79 ARG A CA 1
ATOM 550 C C . ARG A 1 79 ? -5.506 -5.288 12.631 1.00 93.62 79 ARG A C 1
ATOM 552 O O . ARG A 1 79 ? -6.214 -4.788 11.765 1.00 93.62 79 ARG A O 1
ATOM 559 N N . SER A 1 80 ? -5.753 -6.486 13.169 1.00 92.75 80 SER A N 1
ATOM 560 C CA . SER A 1 80 ? -6.896 -7.321 12.785 1.00 92.75 80 SER A CA 1
ATOM 561 C C . SER A 1 80 ? -8.228 -6.660 13.135 1.00 92.75 80 SER A C 1
ATOM 563 O O . SER A 1 80 ? -9.115 -6.619 12.284 1.00 92.75 80 SER A O 1
ATOM 565 N N . PHE A 1 81 ? -8.340 -6.066 14.327 1.00 92.62 81 PHE A N 1
ATOM 566 C CA . PHE A 1 81 ? -9.528 -5.318 14.732 1.00 92.62 81 PHE A CA 1
ATOM 567 C C . PHE A 1 81 ? -9.802 -4.155 13.776 1.00 92.62 81 PHE A C 1
ATOM 569 O O . PHE A 1 81 ? -10.891 -4.059 13.214 1.00 92.62 81 PHE A O 1
ATOM 576 N N . VAL A 1 82 ? -8.796 -3.312 13.523 1.00 94.69 82 VAL A N 1
ATOM 577 C CA . VAL A 1 82 ? -8.948 -2.163 12.621 1.00 94.69 82 VAL A CA 1
ATOM 578 C C . VAL A 1 82 ? -9.284 -2.620 11.202 1.00 94.69 82 VAL A C 1
ATOM 580 O O . VAL A 1 82 ? -10.203 -2.087 10.591 1.00 94.69 82 VAL A O 1
ATOM 583 N N . SER A 1 83 ? -8.604 -3.648 10.687 1.00 94.50 83 SER A N 1
ATOM 584 C CA . SER A 1 83 ? -8.880 -4.175 9.346 1.00 94.50 83 SER A CA 1
ATOM 585 C C . SER A 1 83 ? -10.314 -4.689 9.192 1.00 94.50 83 SER A C 1
ATOM 587 O O . SER A 1 83 ? -10.937 -4.430 8.165 1.00 94.50 83 SER A O 1
ATOM 589 N N . ALA A 1 84 ? -10.865 -5.332 10.230 1.00 93.50 84 ALA A N 1
ATOM 590 C CA . ALA A 1 84 ? -12.243 -5.806 10.233 1.00 93.50 84 ALA A CA 1
ATOM 591 C C . ALA A 1 84 ? -13.234 -4.635 10.193 1.00 93.50 84 ALA A C 1
ATOM 593 O O . ALA A 1 84 ? -14.162 -4.652 9.390 1.00 93.50 84 ALA A O 1
ATOM 594 N N . GLN A 1 85 ? -12.995 -3.588 10.991 1.00 94.38 85 GLN A N 1
ATOM 595 C CA . GLN A 1 85 ? -13.835 -2.384 10.997 1.00 94.38 85 GLN A CA 1
ATOM 596 C C . GLN A 1 85 ? -13.772 -1.608 9.674 1.00 94.38 85 GLN A C 1
ATOM 598 O O . GLN A 1 85 ? -14.761 -1.021 9.248 1.00 94.38 85 GLN A O 1
ATOM 603 N N . LEU A 1 86 ? -12.619 -1.615 9.001 1.00 93.62 86 LEU A N 1
ATOM 604 C CA . LEU A 1 86 ? -12.431 -0.962 7.703 1.00 93.62 86 LEU A CA 1
ATOM 605 C C . LEU A 1 86 ? -12.868 -1.827 6.506 1.00 93.62 86 LEU A C 1
ATOM 607 O O . LEU A 1 86 ? -12.813 -1.353 5.371 1.00 93.62 86 LEU A O 1
ATOM 611 N N . GLY A 1 87 ? -13.258 -3.089 6.723 1.00 93.56 87 GLY A N 1
ATOM 612 C CA . GLY A 1 87 ? -13.610 -4.018 5.645 1.00 93.56 87 GLY A CA 1
ATOM 613 C C . GLY A 1 87 ? -12.444 -4.327 4.695 1.00 93.56 87 GLY A C 1
ATOM 614 O O . GLY A 1 87 ? -12.638 -4.446 3.484 1.00 93.56 87 GLY A O 1
ATOM 615 N N . ILE A 1 88 ? -11.219 -4.408 5.222 1.00 93.69 88 ILE A N 1
ATOM 616 C CA . ILE A 1 88 ? -9.999 -4.736 4.465 1.00 93.69 88 ILE A CA 1
ATOM 617 C C . ILE A 1 88 ? -9.295 -5.958 5.059 1.00 93.69 88 ILE A C 1
ATOM 619 O O . ILE A 1 88 ? -9.599 -6.408 6.162 1.00 93.69 88 ILE A O 1
ATOM 623 N N . SER A 1 89 ? -8.332 -6.513 4.325 1.00 92.62 89 SER A N 1
ATOM 624 C CA . SER A 1 89 ? -7.567 -7.662 4.811 1.00 92.62 89 SER A CA 1
ATOM 625 C C . SER A 1 89 ? -6.575 -7.250 5.902 1.00 92.62 89 SER A C 1
ATOM 627 O O . SER A 1 89 ? -5.878 -6.243 5.780 1.00 92.62 89 SER A O 1
ATOM 629 N N . SER A 1 90 ? -6.443 -8.076 6.941 1.00 90.75 90 SER A N 1
ATOM 630 C CA . SER A 1 90 ? -5.403 -7.927 7.966 1.00 90.75 90 SER A CA 1
ATOM 631 C C . SER A 1 90 ? -4.006 -8.317 7.466 1.00 90.75 90 SER A C 1
ATOM 633 O O . SER A 1 90 ? -3.015 -7.959 8.110 1.00 90.75 90 SER A O 1
ATOM 635 N N . ALA A 1 91 ? -3.907 -9.016 6.327 1.00 92.75 91 ALA A N 1
ATOM 636 C CA . ALA A 1 91 ? -2.646 -9.477 5.756 1.00 92.75 91 ALA A CA 1
ATOM 637 C C . ALA A 1 91 ? -1.671 -8.314 5.514 1.00 92.75 91 ALA A C 1
ATOM 639 O O . ALA A 1 91 ? -2.072 -7.180 5.246 1.00 92.75 91 ALA A O 1
ATOM 640 N N . THR A 1 92 ? -0.371 -8.585 5.602 1.00 92.44 92 THR A N 1
ATOM 641 C CA . THR A 1 92 ? 0.685 -7.577 5.411 1.00 92.44 92 THR A CA 1
ATOM 642 C C . THR A 1 92 ? 0.937 -7.257 3.947 1.00 92.44 92 THR A C 1
ATOM 644 O O . THR A 1 92 ? 1.309 -6.132 3.627 1.00 92.44 92 THR A O 1
ATOM 647 N N . THR A 1 93 ? 0.706 -8.212 3.050 1.00 93.12 93 THR A N 1
ATOM 648 C CA . THR A 1 93 ? 0.953 -8.056 1.615 1.00 93.12 93 THR A CA 1
ATOM 649 C C . THR A 1 93 ? -0.207 -8.588 0.792 1.00 93.12 93 THR A C 1
ATOM 651 O O . THR A 1 93 ? -0.959 -9.454 1.243 1.00 93.12 93 THR A O 1
ATOM 654 N N . ARG A 1 94 ? -0.373 -8.050 -0.417 1.00 93.94 94 ARG A N 1
ATOM 655 C CA . ARG A 1 94 ? -1.298 -8.528 -1.451 1.00 93.94 94 ARG A CA 1
ATOM 656 C C . ARG A 1 94 ? -0.517 -8.862 -2.712 1.00 93.94 94 ARG A C 1
ATOM 658 O O . ARG A 1 94 ? 0.352 -8.088 -3.092 1.00 93.94 94 ARG A O 1
ATOM 665 N N . SER A 1 95 ? -0.866 -9.949 -3.394 1.00 93.06 95 SER A N 1
ATOM 666 C CA . SER A 1 95 ? -0.387 -10.161 -4.762 1.00 93.06 95 SER A CA 1
ATOM 667 C C . SER A 1 95 ? -1.067 -9.173 -5.717 1.00 93.06 95 SER A C 1
ATOM 669 O O . SER A 1 95 ? -2.295 -9.045 -5.702 1.00 93.06 95 SER A O 1
ATOM 671 N N . VAL A 1 96 ? -0.270 -8.473 -6.520 1.00 92.94 96 VAL A N 1
ATOM 672 C CA . VAL A 1 96 ? -0.701 -7.507 -7.533 1.00 92.94 96 VAL A CA 1
ATOM 673 C C . VAL A 1 96 ? -0.074 -7.886 -8.867 1.00 92.94 96 VAL A C 1
ATOM 675 O O . VAL A 1 96 ? 1.145 -8.022 -8.972 1.00 92.94 96 VAL A O 1
ATOM 678 N N . THR A 1 97 ? -0.900 -8.049 -9.895 1.00 91.94 97 THR A N 1
ATOM 679 C CA . THR A 1 97 ? -0.432 -8.332 -11.254 1.00 91.94 97 THR A CA 1
ATOM 680 C C . THR A 1 97 ? -0.047 -7.029 -11.937 1.00 91.94 97 THR A C 1
ATOM 682 O O . THR A 1 97 ? -0.881 -6.147 -12.129 1.00 91.94 97 THR A O 1
ATOM 685 N N . VAL A 1 98 ? 1.224 -6.910 -12.309 1.00 91.38 98 VAL A N 1
ATOM 686 C CA . VAL A 1 98 ? 1.767 -5.768 -13.041 1.00 91.38 98 VAL A CA 1
ATOM 687 C C . VAL A 1 98 ? 1.875 -6.129 -14.513 1.00 91.38 98 VAL A C 1
ATOM 689 O O . VAL A 1 98 ? 2.435 -7.169 -14.852 1.00 91.38 98 VAL A O 1
ATOM 692 N N . SER A 1 99 ? 1.383 -5.243 -15.376 1.00 91.25 99 SER A N 1
ATOM 693 C CA . SER A 1 99 ? 1.592 -5.300 -16.822 1.00 91.25 99 SER A CA 1
ATOM 694 C C . SER A 1 99 ? 1.849 -3.894 -17.352 1.00 91.25 99 SER A C 1
ATOM 696 O O . SER A 1 99 ? 0.926 -3.156 -17.690 1.00 91.25 99 SER A O 1
ATOM 698 N N . CYS A 1 100 ? 3.120 -3.510 -17.399 1.00 91.69 100 CYS A N 1
ATOM 699 C CA . CYS A 1 100 ? 3.563 -2.218 -17.898 1.00 91.69 100 CYS A CA 1
ATOM 700 C C . CYS A 1 100 ? 4.612 -2.409 -18.979 1.00 91.69 100 CYS A C 1
ATOM 702 O O . CYS A 1 100 ? 5.626 -3.054 -18.750 1.00 91.69 100 CYS A O 1
ATOM 704 N N . SER A 1 101 ? 4.390 -1.816 -20.146 1.00 93.69 101 SER A N 1
ATOM 705 C CA . SER A 1 101 ? 5.364 -1.799 -21.231 1.00 93.69 101 SER A CA 1
ATOM 706 C C . SER A 1 101 ? 5.403 -0.407 -21.839 1.00 93.69 101 SER A C 1
ATOM 708 O O . SER A 1 101 ? 4.351 0.177 -22.118 1.00 93.69 101 SER A O 1
ATOM 710 N N . LYS A 1 102 ? 6.600 0.166 -21.978 1.00 92.38 102 LYS A N 1
ATOM 711 C CA . LYS A 1 102 ? 6.803 1.473 -22.615 1.00 92.38 102 LYS A CA 1
ATOM 712 C C . LYS A 1 102 ? 8.102 1.491 -23.408 1.00 92.38 102 LYS A C 1
ATOM 714 O O . LYS A 1 102 ? 9.094 0.904 -22.988 1.00 92.38 102 LYS A O 1
ATOM 719 N N . VAL A 1 103 ? 8.097 2.224 -24.518 1.00 93.56 103 VAL A N 1
ATOM 720 C CA . VAL A 1 103 ? 9.319 2.622 -25.227 1.00 93.56 103 VAL A CA 1
ATOM 721 C C . VAL A 1 103 ? 9.989 3.743 -24.433 1.00 93.56 103 VAL A C 1
ATOM 723 O O . VAL A 1 103 ? 9.318 4.701 -24.042 1.00 93.56 103 VAL A O 1
ATOM 726 N N . MET A 1 104 ? 11.286 3.618 -24.155 1.00 94.12 104 MET A N 1
ATOM 727 C CA . MET A 1 104 ? 12.036 4.625 -23.404 1.00 94.12 104 MET A CA 1
ATOM 728 C C . MET A 1 104 ? 12.316 5.853 -24.284 1.00 94.12 104 MET A C 1
ATOM 730 O O . MET A 1 104 ? 12.941 5.715 -25.339 1.00 94.12 104 MET A O 1
ATOM 734 N N . PRO A 1 105 ? 11.872 7.060 -23.889 1.00 91.62 105 PRO A N 1
ATOM 735 C CA . PRO A 1 105 ? 12.233 8.290 -24.583 1.00 91.62 105 PRO A CA 1
ATOM 736 C C . PRO A 1 105 ? 13.684 8.709 -24.263 1.00 91.62 105 PRO A C 1
ATOM 738 O O . PRO A 1 105 ? 14.236 8.271 -23.257 1.00 91.62 105 PRO A O 1
ATOM 741 N N . PRO A 1 106 ? 14.287 9.624 -25.045 1.00 88.75 106 PRO A N 1
ATOM 742 C CA . PRO A 1 106 ? 15.682 10.057 -24.873 1.00 88.75 106 PRO A CA 1
ATOM 743 C C . PRO A 1 106 ? 16.052 10.560 -23.471 1.00 88.75 106 PRO A C 1
ATOM 745 O O . PRO A 1 106 ? 17.177 10.374 -23.025 1.00 88.75 106 PRO A O 1
ATOM 748 N N . ASN A 1 107 ? 15.093 11.165 -22.766 1.00 86.81 107 ASN A N 1
ATOM 749 C CA . ASN A 1 107 ? 15.308 11.824 -21.473 1.00 86.81 107 ASN A CA 1
ATOM 750 C C . ASN A 1 107 ? 14.824 10.991 -20.273 1.00 86.81 107 ASN A C 1
ATOM 752 O O . ASN A 1 107 ? 14.623 11.537 -19.188 1.00 86.81 107 ASN A O 1
ATOM 756 N N . ARG A 1 108 ? 14.528 9.700 -20.466 1.00 87.00 108 ARG A N 1
ATOM 757 C CA . ARG A 1 108 ? 14.085 8.798 -19.396 1.00 87.00 108 ARG A CA 1
ATOM 758 C C . ARG A 1 108 ? 14.832 7.481 -19.508 1.00 87.00 108 ARG A C 1
ATOM 760 O O . ARG A 1 108 ? 14.822 6.866 -20.567 1.00 87.00 108 ARG A O 1
ATOM 767 N N . SER A 1 109 ? 15.427 7.032 -18.412 1.00 87.94 109 SER A N 1
ATOM 768 C CA . SER A 1 109 ? 16.185 5.778 -18.381 1.00 87.94 109 SER A CA 1
ATOM 769 C C . SER A 1 109 ? 15.437 4.634 -17.700 1.00 87.94 109 SER A C 1
ATOM 771 O O . SER A 1 109 ? 15.879 3.486 -17.771 1.00 87.94 109 SER A O 1
ATOM 773 N N . ARG A 1 110 ? 14.319 4.931 -17.019 1.00 93.25 110 ARG A N 1
ATOM 774 C CA . ARG A 1 110 ? 13.704 3.997 -16.074 1.00 93.25 110 ARG A CA 1
ATOM 775 C C . ARG A 1 110 ? 12.181 4.038 -16.082 1.00 93.25 110 ARG A C 1
ATOM 777 O O . ARG A 1 110 ? 11.577 5.099 -15.966 1.00 93.25 110 ARG A O 1
ATOM 784 N N . LEU A 1 111 ? 11.560 2.866 -16.129 1.00 94.81 111 LEU A N 1
ATOM 785 C CA . LEU A 1 111 ? 10.145 2.627 -15.863 1.00 94.81 111 LEU A CA 1
ATOM 786 C C . LEU A 1 111 ? 10.000 2.044 -14.456 1.00 94.81 111 LEU A C 1
ATOM 788 O O . LEU A 1 111 ? 10.652 1.054 -14.132 1.00 94.81 111 LEU A O 1
ATOM 792 N N . VAL A 1 112 ? 9.132 2.627 -13.633 1.00 95.75 112 VAL A N 1
ATOM 793 C CA . VAL A 1 112 ? 8.838 2.123 -12.284 1.00 95.75 112 VAL A CA 1
ATOM 794 C C . VAL A 1 112 ? 7.346 1.859 -12.155 1.00 95.75 112 VAL A C 1
ATOM 796 O O . VAL A 1 112 ? 6.530 2.694 -12.549 1.00 95.75 112 VAL A O 1
ATOM 799 N N . ALA A 1 113 ? 7.005 0.695 -11.608 1.00 95.75 113 ALA A N 1
ATOM 800 C CA . ALA A 1 113 ? 5.645 0.278 -11.307 1.00 95.75 113 ALA A CA 1
ATOM 801 C C . ALA A 1 113 ? 5.346 0.460 -9.815 1.00 95.75 113 ALA A C 1
ATOM 803 O O . ALA A 1 113 ? 6.107 -0.003 -8.966 1.00 95.75 113 ALA A O 1
ATOM 804 N N . TYR A 1 114 ? 4.213 1.079 -9.500 1.00 96.00 114 TYR A N 1
ATOM 805 C CA . TYR A 1 114 ? 3.730 1.307 -8.140 1.00 96.00 114 TYR A CA 1
ATOM 806 C C . TYR A 1 114 ? 2.362 0.662 -7.938 1.00 96.00 114 TYR A C 1
ATOM 808 O O . TYR A 1 114 ? 1.542 0.677 -8.863 1.00 96.00 114 TYR A O 1
ATOM 816 N N . PRO A 1 115 ? 2.071 0.133 -6.738 1.00 96.12 115 PRO A N 1
ATOM 817 C CA . PRO A 1 115 ? 0.753 -0.389 -6.454 1.00 96.12 115 PRO A CA 1
ATOM 818 C C . PRO A 1 115 ? -0.231 0.775 -6.368 1.00 96.12 115 PRO A C 1
ATOM 820 O O . PRO A 1 115 ? 0.026 1.784 -5.701 1.00 96.12 115 PRO A O 1
ATOM 823 N N . ALA A 1 116 ? -1.371 0.609 -7.024 1.00 95.38 116 ALA A N 1
ATOM 824 C CA . ALA A 1 116 ? -2.534 1.451 -6.828 1.00 95.38 116 ALA A CA 1
ATOM 825 C C . ALA A 1 116 ? -3.577 0.683 -6.012 1.00 95.38 116 ALA A C 1
ATOM 827 O O . ALA A 1 116 ? -3.622 -0.550 -5.997 1.00 95.38 116 ALA A O 1
ATOM 828 N N . GLY A 1 117 ? -4.399 1.418 -5.284 1.00 95.75 117 GLY A N 1
ATOM 829 C CA . GLY A 1 117 ? -5.446 0.820 -4.480 1.00 95.75 117 GLY A CA 1
ATOM 830 C C . GLY A 1 117 ? -6.162 1.852 -3.642 1.00 95.75 117 GLY A C 1
ATOM 831 O O . GLY A 1 117 ? -6.130 3.046 -3.932 1.00 95.75 117 GLY A O 1
ATOM 832 N N . ARG A 1 118 ? -6.808 1.387 -2.582 1.00 95.94 118 ARG A N 1
ATOM 833 C CA . ARG A 1 118 ? -7.643 2.219 -1.730 1.00 95.94 118 ARG A CA 1
ATOM 834 C C . ARG A 1 118 ? -6.841 2.747 -0.551 1.00 95.94 118 ARG A C 1
ATOM 836 O O . ARG A 1 118 ? -6.340 1.979 0.268 1.00 95.94 118 ARG A O 1
ATOM 843 N N . GLN A 1 119 ? -6.759 4.066 -0.442 1.00 96.56 119 GLN A N 1
ATOM 844 C CA . GLN A 1 119 ? -6.264 4.754 0.739 1.00 96.56 119 GLN A CA 1
ATOM 845 C C . GLN A 1 119 ? -7.445 5.201 1.596 1.00 96.56 119 GLN A C 1
ATOM 847 O O . GLN A 1 119 ? -8.368 5.859 1.117 1.00 96.56 119 GLN A O 1
ATOM 852 N N . ILE A 1 120 ? -7.424 4.820 2.867 1.00 97.62 120 ILE A N 1
ATOM 853 C CA . ILE A 1 120 ? -8.497 5.069 3.826 1.00 97.62 120 ILE A CA 1
ATOM 854 C C . ILE A 1 120 ? -7.926 5.910 4.958 1.00 97.62 120 ILE A C 1
ATOM 856 O O . ILE A 1 120 ? -6.940 5.516 5.579 1.00 97.62 120 ILE A O 1
ATOM 860 N N . PHE A 1 121 ? -8.557 7.044 5.238 1.00 97.69 121 PHE A N 1
ATOM 861 C CA . PHE A 1 121 ? -8.261 7.867 6.402 1.00 97.69 121 PHE A CA 1
ATOM 862 C C . PHE A 1 121 ? -9.346 7.670 7.452 1.00 97.69 121 PHE A C 1
ATOM 864 O O . PHE A 1 121 ? -10.535 7.665 7.128 1.00 97.69 121 PHE A O 1
ATOM 871 N N . TYR A 1 122 ? -8.951 7.497 8.707 1.00 97.69 122 TYR A N 1
ATOM 872 C CA . TYR A 1 122 ? -9.869 7.181 9.799 1.00 97.69 122 TYR A CA 1
ATOM 873 C C . TYR A 1 122 ? -9.334 7.673 11.139 1.00 97.69 122 TYR A C 1
ATOM 875 O O . TYR A 1 122 ? -8.162 8.021 11.270 1.00 97.69 122 TYR A O 1
ATOM 883 N N . THR A 1 123 ? -10.195 7.672 12.147 1.00 97.62 123 THR A N 1
ATOM 884 C CA . THR A 1 123 ? -9.811 7.841 13.549 1.00 97.62 123 THR A CA 1
ATOM 885 C C . THR A 1 123 ? -10.224 6.623 14.359 1.00 97.62 123 THR A C 1
ATOM 887 O O . THR A 1 123 ? -11.114 5.861 13.968 1.00 97.62 123 THR A O 1
ATOM 890 N N . ILE A 1 124 ? -9.561 6.436 15.494 1.00 96.56 124 ILE A N 1
ATOM 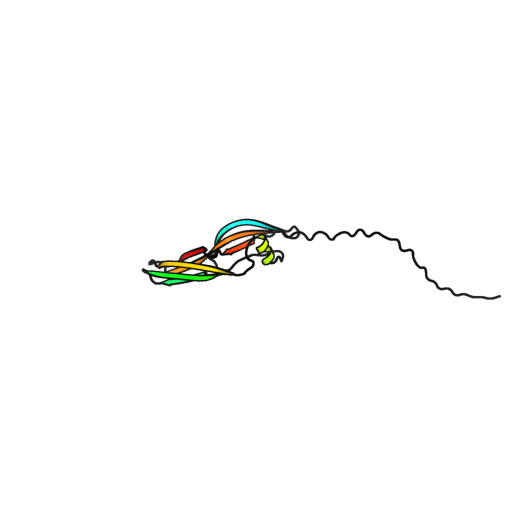891 C CA . ILE A 1 124 ? -9.925 5.449 16.505 1.00 96.56 124 ILE A CA 1
ATOM 892 C C . ILE A 1 124 ? -10.328 6.218 17.755 1.00 96.56 124 ILE A C 1
ATOM 894 O O . ILE A 1 124 ? -9.590 7.097 18.192 1.00 96.56 124 ILE A O 1
ATOM 898 N N . THR A 1 125 ? -11.470 5.881 18.340 1.00 95.00 125 THR A N 1
ATOM 899 C CA . THR A 1 125 ? -11.887 6.371 19.654 1.00 95.00 125 THR A CA 1
ATOM 900 C C . THR A 1 125 ? -11.868 5.208 20.636 1.00 95.00 125 THR A C 1
ATOM 902 O O . THR A 1 125 ? -12.463 4.174 20.356 1.00 95.00 125 THR A O 1
ATOM 905 N N . SER A 1 126 ? -11.182 5.354 21.768 1.00 93.00 126 SER A N 1
ATOM 906 C CA . SER A 1 126 ? -11.115 4.357 22.842 1.00 93.00 126 SER A CA 1
ATOM 907 C C . SER A 1 126 ? -11.079 5.069 24.192 1.00 93.00 126 SER A C 1
ATOM 909 O O . SER A 1 126 ? -10.392 6.078 24.332 1.00 93.00 126 SER A O 1
ATOM 911 N N . ASN A 1 127 ? -11.848 4.594 25.178 1.00 90.56 127 ASN A N 1
ATOM 912 C CA . ASN A 1 127 ? -11.933 5.219 26.510 1.00 90.56 127 ASN A CA 1
ATOM 913 C C . ASN A 1 127 ? -12.217 6.735 26.477 1.00 90.56 127 ASN A C 1
ATOM 915 O O . ASN A 1 127 ? -11.647 7.504 27.245 1.00 90.56 127 ASN A O 1
ATOM 919 N N . GLY A 1 128 ? -13.081 7.177 25.555 1.00 88.50 128 GLY A N 1
ATOM 920 C CA . GLY A 1 128 ? -13.433 8.593 25.385 1.00 88.50 128 GLY A CA 1
ATOM 921 C C . GLY A 1 128 ? -12.347 9.460 24.732 1.00 88.50 128 GLY A C 1
ATOM 922 O O . GLY A 1 128 ? -12.585 10.639 24.485 1.00 88.50 128 GLY A O 1
ATOM 923 N N . GLN A 1 129 ? -11.181 8.897 24.400 1.00 92.94 129 GLN A N 1
ATOM 924 C CA . GLN A 1 129 ? -10.102 9.584 23.691 1.00 92.94 129 GLN A CA 1
ATOM 925 C C . GLN A 1 129 ? -10.122 9.228 22.207 1.00 92.94 129 GLN A C 1
ATOM 927 O O . GLN A 1 129 ? -10.273 8.064 21.849 1.00 92.94 129 GLN A O 1
ATOM 932 N N . THR A 1 130 ? -9.950 10.225 21.337 1.00 95.31 130 THR A N 1
ATOM 933 C CA . THR A 1 130 ? -9.891 10.036 19.879 1.00 95.31 130 THR A CA 1
ATOM 934 C C . THR A 1 130 ? -8.473 10.270 19.375 1.00 95.31 130 THR A C 1
ATOM 936 O O . THR A 1 130 ? -7.808 11.214 19.795 1.00 95.31 130 THR A O 1
ATOM 939 N N . SER A 1 131 ? -7.996 9.400 18.487 1.00 96.00 131 SER A N 1
ATOM 940 C CA . SER A 1 131 ? -6.679 9.518 17.868 1.00 96.00 131 SER A CA 1
ATOM 941 C C . SER A 1 131 ? -6.634 10.699 16.897 1.00 96.00 131 SER A C 1
ATOM 943 O O . SER A 1 131 ? -7.666 11.173 16.420 1.00 96.00 131 SER A O 1
ATOM 945 N N . GLY A 1 132 ? -5.426 11.099 16.494 1.00 96.31 132 GLY A N 1
ATOM 946 C CA . GLY A 1 132 ? -5.264 11.847 15.246 1.00 96.31 132 GLY A CA 1
ATOM 947 C C . GLY A 1 132 ? -5.720 11.033 14.026 1.00 96.31 132 GLY A C 1
ATOM 948 O O . GLY A 1 132 ? -6.076 9.853 14.139 1.00 96.31 132 GLY A O 1
ATOM 949 N N . THR A 1 133 ? -5.684 11.654 12.847 1.00 97.38 133 THR A N 1
ATOM 950 C CA . THR A 1 133 ? -5.993 10.971 11.586 1.00 97.38 133 THR A CA 1
ATOM 951 C C . THR A 1 133 ? -4.968 9.876 11.307 1.00 97.38 133 THR A C 1
ATOM 953 O O . THR A 1 133 ? -3.779 10.138 11.129 1.00 97.38 133 THR A O 1
ATOM 956 N N . LEU A 1 134 ? -5.449 8.642 11.241 1.00 97.50 134 LEU A N 1
ATOM 957 C CA . LEU A 1 134 ? -4.701 7.460 10.842 1.00 97.50 134 LEU A CA 1
ATOM 958 C C . LEU A 1 134 ? -4.973 7.144 9.374 1.00 97.50 134 LEU A C 1
ATOM 960 O O . LEU A 1 134 ? -5.935 7.628 8.773 1.00 97.50 134 LEU A O 1
ATOM 964 N N . MET A 1 135 ? -4.107 6.315 8.798 1.00 96.62 135 MET A N 1
ATOM 965 C CA . MET A 1 135 ? -4.181 5.923 7.399 1.00 96.62 135 MET A CA 1
ATOM 966 C C . MET A 1 135 ? -4.018 4.411 7.248 1.00 96.62 135 MET A C 1
ATOM 968 O O . MET A 1 135 ? -3.270 3.760 7.985 1.00 96.62 135 MET A O 1
ATOM 972 N N . ALA A 1 136 ? -4.746 3.855 6.287 1.00 96.75 136 ALA A N 1
ATOM 973 C CA . ALA A 1 136 ? -4.550 2.514 5.774 1.00 96.75 136 ALA A CA 1
ATOM 974 C C . ALA A 1 136 ? -4.445 2.553 4.247 1.00 96.75 136 ALA A C 1
ATOM 976 O O . ALA A 1 136 ? -5.121 3.346 3.593 1.00 96.75 136 ALA A O 1
ATOM 977 N N . PHE A 1 137 ? -3.612 1.681 3.687 1.00 97.06 137 PHE A N 1
ATOM 978 C CA . PHE A 1 137 ? -3.473 1.475 2.252 1.00 97.06 137 PHE A CA 1
ATOM 979 C C . PHE A 1 137 ? -3.719 0.005 1.925 1.00 97.06 137 PHE A C 1
ATOM 981 O O . PHE A 1 137 ? -3.006 -0.874 2.414 1.00 97.06 137 PHE A O 1
ATOM 988 N N . GLU A 1 138 ? -4.721 -0.239 1.088 1.00 95.88 138 GLU A N 1
ATOM 989 C CA . GLU A 1 138 ? -5.124 -1.550 0.592 1.00 95.88 138 GLU A CA 1
ATOM 990 C C . GLU A 1 138 ? -4.863 -1.600 -0.922 1.00 95.88 138 GLU A C 1
ATOM 992 O O . GLU A 1 138 ? -5.635 -1.014 -1.684 1.00 95.88 138 GLU A O 1
ATOM 997 N N . PRO A 1 139 ? -3.797 -2.281 -1.384 1.00 94.81 139 PRO A N 1
ATOM 998 C CA . PRO A 1 139 ? -3.545 -2.467 -2.807 1.00 94.81 139 PRO A CA 1
ATOM 999 C C . PRO A 1 139 ? -4.700 -3.216 -3.475 1.00 94.81 139 PRO A C 1
ATOM 1001 O O . PRO A 1 139 ? -5.274 -4.145 -2.897 1.00 94.81 139 PRO A O 1
ATOM 1004 N N . GLU A 1 140 ? -4.994 -2.869 -4.721 1.00 93.44 140 GLU A N 1
ATOM 1005 C CA . GLU A 1 140 ? -5.920 -3.621 -5.563 1.00 93.44 140 GLU A CA 1
ATOM 1006 C C . GLU A 1 140 ? -5.146 -4.596 -6.468 1.00 93.44 140 GLU A C 1
ATOM 1008 O O . GLU A 1 140 ? -4.048 -4.287 -6.927 1.00 93.44 140 GLU A O 1
ATOM 1013 N N . PRO A 1 141 ? -5.679 -5.802 -6.732 1.00 86.50 141 PRO A N 1
ATOM 1014 C CA . PRO A 1 141 ? -4.908 -6.907 -7.310 1.00 86.50 141 PRO A CA 1
ATOM 1015 C C . PRO A 1 141 ? -4.500 -6.694 -8.777 1.00 86.50 141 PRO A C 1
ATOM 1017 O O . PRO A 1 141 ? -3.584 -7.361 -9.248 1.00 86.50 141 PRO A O 1
ATOM 1020 N N . ALA A 1 142 ? -5.159 -5.786 -9.496 1.00 85.44 142 ALA A N 1
ATOM 1021 C CA . ALA A 1 142 ? -4.876 -5.472 -10.898 1.00 85.44 142 ALA A CA 1
ATOM 1022 C C . ALA A 1 142 ? -4.688 -3.962 -11.136 1.00 85.44 142 ALA A C 1
ATOM 1024 O O . ALA A 1 142 ? -4.704 -3.512 -12.279 1.00 85.44 142 ALA A O 1
ATOM 1025 N N . SER A 1 143 ? -4.510 -3.178 -10.068 1.00 88.88 143 SER A N 1
ATOM 1026 C CA . SER A 1 143 ? -4.370 -1.724 -10.161 1.00 88.88 143 SER A CA 1
ATOM 1027 C C . SER A 1 143 ? -2.910 -1.350 -9.932 1.00 88.88 143 SER A C 1
ATOM 1029 O O . SER A 1 143 ? -2.378 -1.443 -8.825 1.00 88.88 143 SER A O 1
ATOM 1031 N N . VAL A 1 144 ? -2.243 -0.934 -11.005 1.00 93.25 144 VAL A N 1
ATOM 1032 C CA . VAL A 1 144 ? -0.828 -0.553 -11.000 1.00 93.25 144 VAL A CA 1
ATOM 1033 C C . VAL A 1 144 ? -0.671 0.728 -11.794 1.00 93.25 144 VAL A C 1
ATOM 1035 O O . VAL A 1 144 ? -1.267 0.887 -12.857 1.00 93.25 144 VAL A O 1
ATOM 1038 N N . ALA A 1 145 ? 0.160 1.632 -11.292 1.00 93.88 145 ALA A N 1
ATOM 1039 C CA . ALA A 1 145 ? 0.525 2.844 -12.001 1.00 93.88 145 ALA A CA 1
ATOM 1040 C C . ALA A 1 145 ? 2.005 2.803 -12.377 1.00 93.88 145 ALA A C 1
ATOM 1042 O O . ALA A 1 145 ? 2.855 2.454 -11.559 1.00 93.88 145 ALA A O 1
ATOM 1043 N N . CYS A 1 146 ? 2.308 3.156 -13.624 1.00 93.94 146 CYS A N 1
ATOM 1044 C CA . CYS A 1 146 ? 3.652 3.052 -14.173 1.00 93.94 146 CYS A CA 1
ATOM 1045 C C . CYS A 1 146 ? 4.139 4.388 -14.708 1.00 93.94 146 CYS A C 1
ATOM 1047 O O . CYS A 1 146 ? 3.489 5.011 -15.549 1.00 93.94 146 CYS A O 1
ATOM 1049 N N . PHE A 1 147 ? 5.311 4.798 -14.233 1.00 94.50 147 PHE A N 1
ATOM 1050 C CA . PHE A 1 147 ? 5.872 6.118 -14.486 1.00 94.50 147 PHE A CA 1
ATOM 1051 C C . PHE A 1 147 ? 7.289 6.014 -15.030 1.00 94.50 147 PHE A C 1
ATOM 1053 O O . PHE A 1 147 ? 8.058 5.128 -14.654 1.00 94.50 147 PHE A O 1
ATOM 1060 N N . LEU A 1 148 ? 7.615 6.939 -15.930 1.00 93.00 148 LEU A N 1
ATOM 1061 C CA . LEU A 1 148 ? 8.949 7.080 -16.491 1.00 93.00 148 LEU A CA 1
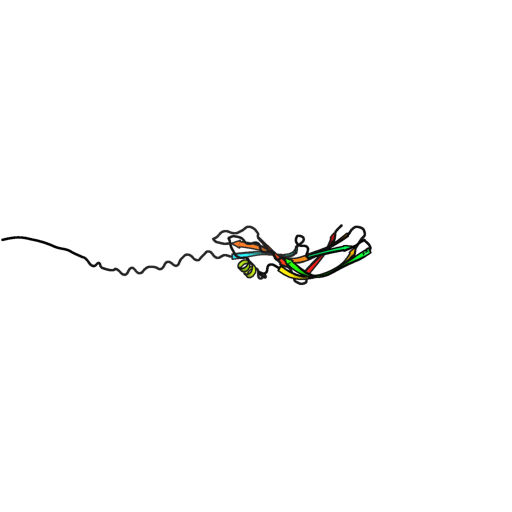ATOM 1062 C C . LEU A 1 148 ? 9.738 8.108 -15.688 1.00 93.00 148 LEU A C 1
ATOM 1064 O O . LEU A 1 148 ? 9.282 9.233 -15.484 1.00 93.00 148 LEU A O 1
ATOM 1068 N N . TYR A 1 149 ? 10.947 7.730 -15.302 1.00 89.94 149 TYR A N 1
ATOM 1069 C CA . TYR A 1 149 ? 11.897 8.556 -14.575 1.00 89.94 149 TYR A CA 1
ATOM 1070 C C . TYR A 1 149 ? 13.134 8.812 -15.427 1.00 89.94 149 TYR A C 1
ATOM 1072 O O . TYR A 1 149 ? 13.456 8.030 -16.325 1.00 89.94 149 TYR A O 1
ATOM 1080 N N . ALA A 1 150 ? 13.758 9.963 -15.169 1.00 84.94 150 ALA A N 1
ATOM 1081 C CA . ALA A 1 150 ? 15.055 10.305 -15.740 1.00 84.94 150 ALA A CA 1
ATOM 1082 C C . ALA A 1 150 ? 16.119 9.366 -15.169 1.00 84.94 150 ALA A C 1
ATOM 1084 O O . ALA A 1 150 ? 16.069 9.100 -13.944 1.00 84.94 150 ALA A O 1
#

pLDDT: mean 84.32, std 18.7, range [32.47, 97.69]

Foldseek 3Di:
DDDDDDDDDDDDDDDDPDPDPPPDPPDFFDKDKFWPDKDKDWDPVWWFDKFFDAAQDKTWDWAKGKDFKDWDDDPPDDLCVNCVNVVHDSDGTDIATDTDMDHAHNQFGMKIKTFIFMKIWIWIAGPNDIDDITIIGHGDRHGIDMDTHD